Protein AF-A0A7C1J0G0-F1 (afdb_monomer)

Structure (mmCIF, N/CA/C/O backbone):
data_AF-A0A7C1J0G0-F1
#
_entry.id   AF-A0A7C1J0G0-F1
#
loop_
_atom_site.group_PDB
_atom_site.id
_atom_site.type_symbol
_atom_site.label_atom_id
_atom_site.label_alt_id
_atom_site.label_comp_id
_atom_site.label_asym_id
_atom_site.label_entity_id
_atom_site.label_seq_id
_atom_site.pdbx_PDB_ins_code
_atom_site.Cartn_x
_atom_site.Cartn_y
_atom_site.Cartn_z
_atom_site.occupancy
_atom_site.B_iso_or_equiv
_atom_site.auth_seq_id
_atom_site.auth_comp_id
_atom_site.auth_asym_id
_atom_site.auth_atom_id
_atom_site.pdbx_PDB_model_num
ATOM 1 N N . MET A 1 1 ? -29.882 -6.452 12.383 1.00 30.61 1 MET A N 1
ATOM 2 C CA . MET A 1 1 ? -29.150 -5.785 13.481 1.00 30.61 1 MET A CA 1
ATOM 3 C C . MET A 1 1 ? -27.719 -5.591 13.011 1.00 30.61 1 MET A C 1
ATOM 5 O O . MET A 1 1 ? -26.955 -6.544 13.026 1.00 30.61 1 MET A O 1
ATOM 9 N N . VAL A 1 2 ? -27.392 -4.419 12.462 1.00 34.19 2 VAL A N 1
ATOM 10 C CA . VAL A 1 2 ? -26.032 -4.134 11.985 1.00 34.19 2 VAL A CA 1
ATOM 11 C C . VAL A 1 2 ? -25.225 -3.724 13.210 1.00 34.19 2 VAL A C 1
ATOM 13 O O . VAL A 1 2 ? -25.458 -2.656 13.768 1.00 34.19 2 VAL A O 1
ATOM 16 N N . ASN A 1 3 ? -24.337 -4.604 13.674 1.00 41.44 3 ASN A N 1
ATOM 17 C CA . ASN A 1 3 ? -23.325 -4.226 14.651 1.00 41.44 3 ASN A CA 1
ATOM 18 C C . ASN A 1 3 ? -22.432 -3.180 13.978 1.00 41.44 3 ASN A C 1
ATOM 20 O O . ASN A 1 3 ? -21.588 -3.516 13.147 1.00 41.44 3 ASN A O 1
ATOM 24 N N . SER A 1 4 ? -22.640 -1.913 14.320 1.00 46.53 4 SER A N 1
ATOM 25 C CA . SER A 1 4 ? -21.693 -0.833 14.068 1.00 46.53 4 SER A CA 1
ATOM 26 C C . SER A 1 4 ? -20.464 -1.087 14.938 1.00 46.53 4 SER A C 1
ATOM 28 O O . SER A 1 4 ? -20.311 -0.495 16.002 1.00 46.53 4 SER A O 1
ATOM 30 N N . GLN A 1 5 ? -19.629 -2.053 14.547 1.00 60.34 5 GLN A N 1
ATOM 31 C CA . GLN A 1 5 ? -18.307 -2.193 15.135 1.00 60.34 5 GLN A CA 1
ATOM 32 C C . GLN A 1 5 ? -17.554 -0.910 14.820 1.00 60.34 5 GLN A C 1
AT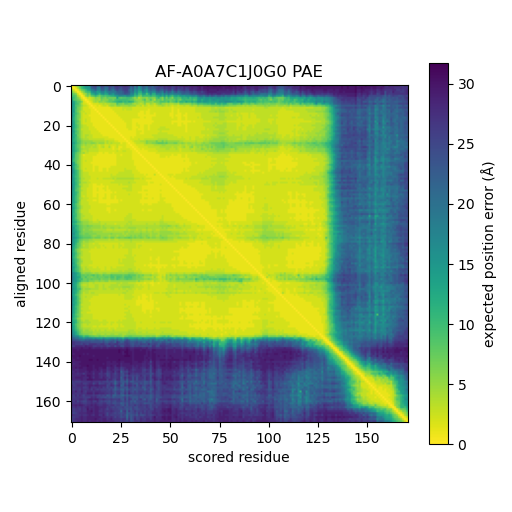OM 34 O O . GLN A 1 5 ? -17.282 -0.601 13.662 1.00 60.34 5 GLN A O 1
ATOM 39 N N . ASP A 1 6 ? -17.281 -0.138 15.861 1.00 72.25 6 ASP A N 1
ATOM 40 C CA . ASP A 1 6 ? -16.510 1.081 15.750 1.00 72.25 6 ASP A CA 1
ATOM 41 C C . ASP A 1 6 ? -15.034 0.709 15.584 1.00 72.25 6 ASP A C 1
ATOM 43 O O . ASP A 1 6 ? -14.297 0.507 16.555 1.00 72.25 6 ASP A O 1
ATOM 47 N N . PHE A 1 7 ? -14.618 0.549 14.326 1.00 80.38 7 PHE A N 1
ATOM 48 C CA . PHE A 1 7 ? -13.250 0.184 13.968 1.00 80.38 7 PHE A CA 1
ATOM 49 C C . PHE A 1 7 ? -12.226 1.208 14.485 1.00 80.38 7 PHE A C 1
ATOM 51 O O . PHE A 1 7 ? -11.066 0.851 14.695 1.00 80.38 7 PHE A O 1
ATOM 58 N N . SER A 1 8 ? -12.650 2.445 14.772 1.00 76.56 8 SER A N 1
ATOM 59 C CA . SER A 1 8 ? -11.784 3.497 15.313 1.00 76.56 8 SER A CA 1
ATOM 60 C C . SER A 1 8 ? -11.254 3.171 16.717 1.00 76.56 8 SER A C 1
ATOM 62 O O . SER A 1 8 ? -10.147 3.569 17.070 1.00 76.56 8 SER A O 1
ATOM 64 N N . SER A 1 9 ? -11.982 2.356 17.488 1.00 83.19 9 SER A N 1
ATOM 65 C CA . SER A 1 9 ? -11.599 1.944 18.846 1.00 83.19 9 SER A CA 1
ATOM 66 C C . SER A 1 9 ? -10.672 0.721 18.896 1.00 83.19 9 SER A C 1
ATOM 68 O O . SER A 1 9 ? -10.127 0.394 19.952 1.00 83.19 9 SER A O 1
ATOM 70 N N . LEU A 1 10 ? -10.468 0.028 17.766 1.00 88.81 10 LEU A N 1
ATOM 71 C CA . LEU A 1 10 ? -9.636 -1.175 17.719 1.00 88.81 10 LEU A CA 1
ATOM 72 C C . LEU A 1 10 ? -8.172 -0.850 18.023 1.00 88.81 10 LEU A C 1
ATOM 74 O O . LEU A 1 10 ? -7.611 0.132 17.526 1.00 88.81 10 LEU A O 1
ATOM 78 N N . ASN A 1 11 ? -7.526 -1.735 18.783 1.00 93.94 11 ASN A N 1
ATOM 79 C CA . ASN A 1 11 ? -6.078 -1.716 18.947 1.00 93.94 11 ASN A CA 1
ATOM 80 C C . ASN A 1 11 ? -5.386 -1.847 17.576 1.00 93.94 11 ASN A C 1
ATOM 82 O O . ASN A 1 11 ? -5.844 -2.601 16.718 1.00 93.94 11 ASN A O 1
ATOM 86 N N . LEU A 1 12 ? -4.286 -1.113 17.382 1.00 95.69 12 LEU A N 1
ATOM 87 C CA . LEU A 1 12 ? -3.579 -1.051 16.103 1.00 95.69 12 LEU A CA 1
ATOM 88 C C . LEU A 1 12 ? -3.077 -2.420 15.618 1.00 95.69 12 LEU A C 1
ATOM 90 O O . LEU A 1 12 ? -3.237 -2.723 14.440 1.00 95.69 12 LEU A O 1
ATOM 94 N N . GLU A 1 13 ? -2.519 -3.245 16.504 1.00 96.06 13 GLU A N 1
ATOM 95 C CA . GLU A 1 13 ? -1.998 -4.569 16.136 1.00 96.06 13 GLU A CA 1
ATOM 96 C C . GLU A 1 13 ? -3.132 -5.488 15.687 1.00 96.06 13 GLU A C 1
ATOM 98 O O . GLU A 1 13 ? -3.065 -6.101 14.624 1.00 96.06 13 GLU A O 1
ATOM 103 N N . LEU A 1 14 ? -4.238 -5.495 16.439 1.00 95.00 14 LEU A N 1
ATOM 104 C CA . LEU A 1 14 ? -5.429 -6.253 16.063 1.00 95.00 14 LEU A CA 1
ATOM 105 C C . LEU A 1 14 ? -5.982 -5.778 14.714 1.00 95.00 14 LEU A C 1
ATOM 107 O O . LEU A 1 14 ? -6.325 -6.597 13.866 1.00 95.00 14 LEU A O 1
ATOM 111 N N . LEU A 1 15 ? -6.053 -4.465 14.494 1.00 96.06 15 LEU A N 1
ATOM 112 C CA . LEU A 1 15 ? -6.504 -3.886 13.231 1.00 96.06 15 LEU A CA 1
ATOM 113 C C . LEU A 1 15 ? -5.598 -4.299 12.061 1.00 96.06 15 LEU A C 1
ATOM 115 O O . LEU A 1 15 ? -6.096 -4.662 10.994 1.00 96.06 15 LEU A O 1
ATOM 119 N N . ALA A 1 16 ? -4.279 -4.276 12.259 1.00 96.88 16 ALA A N 1
ATOM 120 C CA . ALA A 1 16 ? -3.308 -4.679 11.252 1.00 96.88 16 ALA A CA 1
ATOM 121 C C . ALA A 1 16 ? -3.390 -6.175 10.925 1.00 96.88 16 ALA A C 1
ATOM 123 O O . ALA A 1 16 ? -3.359 -6.553 9.750 1.00 96.88 16 ALA A O 1
ATOM 124 N N . ASP A 1 17 ? -3.550 -7.022 11.940 1.00 96.75 17 ASP A N 1
ATOM 125 C CA . ASP A 1 17 ? -3.727 -8.462 11.766 1.00 96.75 17 ASP A CA 1
ATOM 126 C C . ASP A 1 17 ? -5.027 -8.782 11.030 1.00 96.75 17 ASP A C 1
ATOM 128 O O . ASP A 1 17 ? -5.021 -9.588 10.092 1.00 96.75 17 ASP A O 1
ATOM 132 N N . GLN A 1 18 ? -6.126 -8.108 11.385 1.00 96.50 18 GLN A N 1
ATOM 133 C CA . GLN A 1 18 ? -7.390 -8.243 10.665 1.00 96.50 18 GLN A CA 1
ATOM 134 C C . GLN A 1 18 ? -7.247 -7.776 9.219 1.00 96.50 18 GLN A C 1
ATOM 136 O O . GLN A 1 18 ? -7.551 -8.548 8.317 1.00 96.50 18 GLN A O 1
ATOM 141 N N . CYS A 1 19 ? -6.681 -6.595 8.953 1.00 96.81 19 CYS A N 1
ATOM 142 C CA . CYS A 1 19 ? -6.468 -6.160 7.572 1.00 96.81 19 CYS A CA 1
ATOM 143 C C . CYS A 1 19 ? -5.613 -7.161 6.774 1.00 96.81 19 CYS A C 1
ATOM 145 O O . CYS A 1 19 ? -5.939 -7.494 5.634 1.00 96.81 19 CYS A O 1
ATOM 147 N N . SER A 1 20 ? -4.555 -7.715 7.373 1.00 96.25 20 SER A N 1
ATOM 148 C CA . SER A 1 20 ? -3.733 -8.738 6.722 1.00 96.25 20 SER A CA 1
ATOM 149 C C . SER A 1 20 ? -4.528 -10.015 6.403 1.00 96.25 20 SER A C 1
ATOM 151 O O . SER A 1 20 ? -4.378 -10.585 5.319 1.00 96.25 20 SER A O 1
ATOM 153 N N . ASN A 1 21 ? -5.392 -10.463 7.320 1.00 96.00 21 ASN A N 1
ATOM 154 C CA . ASN A 1 21 ? -6.286 -11.604 7.114 1.00 96.00 21 ASN A CA 1
ATOM 155 C C . ASN A 1 21 ? -7.314 -11.342 6.009 1.00 96.00 21 ASN A C 1
ATOM 157 O O . ASN A 1 21 ? -7.462 -12.167 5.107 1.00 96.00 21 ASN A O 1
ATOM 161 N N . GLU A 1 22 ? -7.992 -10.199 6.054 1.00 93.75 22 GLU A N 1
ATOM 162 C CA . GLU A 1 22 ? -9.024 -9.827 5.085 1.00 93.75 22 GLU A CA 1
ATOM 163 C C . GLU A 1 22 ? -8.439 -9.634 3.684 1.00 93.75 22 GLU A C 1
ATOM 165 O O . GLU A 1 22 ? -9.000 -10.117 2.703 1.00 93.75 22 GLU A O 1
ATOM 170 N N . THR A 1 23 ? -7.232 -9.073 3.589 1.00 91.44 23 THR A N 1
ATOM 171 C CA . THR A 1 23 ? -6.479 -8.988 2.331 1.00 91.44 23 THR A CA 1
ATOM 172 C C . THR A 1 23 ? -6.208 -10.380 1.745 1.00 91.44 23 THR A C 1
ATOM 174 O O . THR A 1 23 ? -6.390 -10.604 0.550 1.00 91.44 23 THR A O 1
ATOM 177 N N . ARG A 1 24 ? -5.820 -11.365 2.570 1.00 91.56 24 ARG A N 1
ATOM 178 C CA . ARG A 1 24 ? -5.642 -12.753 2.103 1.00 91.56 24 ARG A CA 1
ATOM 179 C C . ARG A 1 24 ? -6.953 -13.387 1.642 1.00 91.56 24 ARG A C 1
ATOM 181 O O . ARG A 1 24 ? -6.931 -14.142 0.672 1.00 91.56 24 ARG A O 1
ATOM 188 N N . LYS A 1 25 ? -8.068 -13.123 2.329 1.00 86.06 25 LYS A N 1
ATOM 189 C CA . LYS A 1 25 ? -9.395 -13.622 1.930 1.00 86.06 25 LYS A CA 1
ATOM 190 C C . LYS A 1 25 ? -9.826 -13.037 0.587 1.00 86.06 25 LYS A C 1
ATOM 192 O O . LYS A 1 25 ? -10.248 -13.807 -0.273 1.00 86.06 25 LYS A O 1
ATOM 197 N N . PHE A 1 26 ? -9.606 -11.737 0.377 1.00 88.62 26 PHE A N 1
ATOM 198 C CA . PHE A 1 26 ? -9.848 -11.060 -0.899 1.00 88.62 26 PHE A CA 1
ATOM 199 C C . PHE A 1 26 ? -9.131 -11.767 -2.058 1.00 88.62 26 PHE A C 1
ATOM 201 O O . PHE A 1 26 ? -9.770 -12.180 -3.021 1.00 88.62 26 PHE A O 1
ATOM 208 N N . PHE A 1 27 ? -7.825 -12.034 -1.935 1.00 82.56 27 PHE A N 1
ATOM 209 C CA . PHE A 1 27 ? -7.079 -12.746 -2.987 1.00 82.56 27 PHE A CA 1
ATOM 210 C C . PHE A 1 27 ? -7.480 -14.214 -3.176 1.00 82.56 27 PHE A C 1
ATOM 212 O O . PHE A 1 27 ? -7.162 -14.800 -4.209 1.00 82.56 27 PHE A O 1
ATOM 219 N N . ARG A 1 28 ? -8.162 -14.823 -2.201 1.00 88.44 28 ARG A N 1
ATOM 220 C CA . ARG A 1 28 ? -8.729 -16.175 -2.319 1.00 88.44 28 ARG A CA 1
ATOM 221 C C . ARG A 1 28 ? -10.150 -16.179 -2.892 1.00 88.44 28 ARG A C 1
ATOM 223 O O . ARG A 1 28 ? -10.704 -17.261 -3.049 1.00 88.44 28 ARG A O 1
ATOM 230 N N . GLY A 1 29 ? -10.738 -15.014 -3.177 1.00 86.00 29 GLY A N 1
ATOM 231 C CA . GLY A 1 29 ? -12.116 -14.902 -3.662 1.00 86.00 29 GLY A CA 1
ATOM 232 C C . GLY A 1 29 ? -13.163 -15.285 -2.613 1.00 86.00 29 GLY A C 1
ATOM 233 O O . GLY A 1 29 ? -14.234 -15.768 -2.962 1.00 86.00 29 GLY A O 1
ATOM 234 N N . VAL A 1 30 ? -12.845 -15.129 -1.325 1.00 87.31 30 VAL A N 1
ATOM 235 C CA . VAL A 1 30 ? -13.763 -15.443 -0.219 1.00 87.31 30 VAL A CA 1
ATOM 236 C C . VAL A 1 30 ? -14.306 -14.145 0.378 1.00 87.31 30 VAL A C 1
ATOM 238 O O . VAL A 1 30 ? -13.643 -13.105 0.322 1.00 87.31 30 VAL A O 1
ATOM 241 N N . ALA A 1 31 ? -15.499 -14.213 0.978 1.00 85.88 31 ALA A N 1
ATOM 242 C CA . ALA A 1 31 ? -16.083 -13.115 1.741 1.00 85.88 31 ALA A CA 1
ATOM 243 C C . ALA A 1 31 ? -15.058 -12.522 2.721 1.00 85.88 31 ALA A C 1
ATOM 245 O O . ALA A 1 31 ? -14.407 -13.246 3.484 1.00 85.88 31 ALA A O 1
ATOM 246 N N . HIS A 1 32 ? -14.909 -11.204 2.667 1.00 88.81 32 HIS A N 1
ATOM 247 C CA . HIS A 1 32 ? -13.905 -10.453 3.403 1.00 88.81 32 HIS A CA 1
ATOM 248 C C . HIS A 1 32 ? -14.481 -9.109 3.858 1.00 88.81 32 HIS A C 1
ATOM 250 O O . HIS A 1 32 ? -15.495 -8.648 3.340 1.00 88.81 32 HIS A O 1
ATOM 256 N N . GLU A 1 33 ? -13.823 -8.481 4.826 1.00 92.31 33 GLU A N 1
ATOM 257 C CA . GLU A 1 33 ? -14.240 -7.220 5.431 1.00 92.31 33 GLU A CA 1
ATOM 258 C C . GLU A 1 33 ? -13.206 -6.115 5.176 1.00 92.31 33 GLU A C 1
ATOM 260 O O . GLU A 1 33 ? -12.222 -5.955 5.903 1.00 92.31 33 GLU A O 1
ATOM 265 N N . ALA A 1 34 ? -13.429 -5.320 4.129 1.00 90.88 34 ALA A N 1
ATOM 266 C CA . ALA A 1 34 ? -12.508 -4.263 3.721 1.00 90.88 34 ALA A CA 1
ATOM 267 C C . ALA A 1 34 ? -12.380 -3.122 4.753 1.00 90.88 34 ALA A C 1
ATOM 269 O O . ALA A 1 34 ? -11.349 -2.443 4.785 1.00 90.88 34 ALA A O 1
ATOM 270 N N . ARG A 1 35 ? -13.368 -2.924 5.645 1.00 93.38 35 ARG A N 1
ATOM 271 C CA . ARG A 1 35 ? -13.365 -1.814 6.620 1.00 93.38 35 ARG A CA 1
ATOM 272 C C . ARG A 1 35 ? -12.158 -1.831 7.561 1.00 93.38 35 ARG A C 1
ATOM 274 O O . ARG A 1 35 ? -11.647 -0.759 7.880 1.00 93.38 35 ARG A O 1
ATOM 281 N N . TYR A 1 36 ? -11.629 -3.007 7.924 1.00 94.81 36 TYR A N 1
ATOM 282 C CA . TYR A 1 36 ? -10.386 -3.104 8.708 1.00 94.81 36 TYR A CA 1
ATOM 283 C C . TYR A 1 36 ? -9.198 -2.465 7.978 1.00 94.81 36 TYR A C 1
ATOM 285 O O . TYR A 1 36 ? -8.404 -1.735 8.569 1.00 94.81 36 TYR A O 1
ATOM 293 N N . CYS A 1 37 ? -9.078 -2.717 6.676 1.00 96.12 37 CYS A N 1
ATOM 294 C CA . CYS A 1 37 ? -8.006 -2.148 5.872 1.00 96.12 37 CYS A CA 1
ATOM 295 C C . CYS A 1 37 ? -8.201 -0.662 5.596 1.00 96.12 37 CYS A C 1
ATOM 297 O O . CYS A 1 37 ? -7.215 0.072 5.554 1.00 96.12 37 CYS A O 1
ATOM 299 N N . PHE A 1 38 ? -9.446 -0.211 5.417 1.00 96.25 38 PHE A N 1
ATOM 300 C CA . PHE A 1 38 ? -9.726 1.212 5.246 1.00 96.25 38 PHE A CA 1
ATOM 301 C C . PHE A 1 38 ? -9.350 2.016 6.493 1.00 96.25 38 PHE A C 1
ATOM 303 O O . PHE A 1 38 ? -8.633 3.004 6.387 1.00 96.25 38 PHE A O 1
ATOM 310 N N . GLU A 1 39 ? -9.746 1.553 7.679 1.00 96.31 39 GLU A N 1
ATOM 311 C CA . GLU A 1 39 ? -9.404 2.223 8.936 1.00 96.31 39 GLU A CA 1
ATOM 312 C C . GLU A 1 39 ? -7.885 2.251 9.179 1.00 96.31 39 GLU A C 1
ATOM 314 O O . GLU A 1 39 ? -7.340 3.269 9.606 1.00 96.31 39 GLU A O 1
ATOM 319 N N . LEU A 1 40 ? -7.160 1.180 8.833 1.00 97.06 40 LEU A N 1
ATOM 320 C CA . LEU A 1 40 ? -5.696 1.174 8.927 1.00 97.06 40 LEU A CA 1
ATOM 321 C C . LEU A 1 40 ? -5.054 2.216 7.995 1.00 97.06 40 LEU A C 1
ATOM 323 O O . LEU A 1 40 ? -4.099 2.892 8.387 1.00 97.06 40 LEU A O 1
ATOM 327 N N . LEU A 1 41 ? -5.591 2.374 6.780 1.00 96.88 41 LEU A N 1
ATOM 328 C CA . LEU A 1 41 ? -5.160 3.409 5.839 1.00 96.88 41 LEU A CA 1
ATOM 329 C C . LEU A 1 41 ? -5.478 4.816 6.360 1.00 96.88 41 LEU A C 1
ATOM 331 O O . LEU A 1 41 ? -4.619 5.688 6.241 1.00 96.88 41 LEU A O 1
ATOM 335 N N . CYS A 1 42 ? -6.643 5.028 6.983 1.00 95.69 42 CYS A N 1
ATOM 336 C CA . CYS A 1 42 ? -6.985 6.287 7.650 1.00 95.69 42 CYS A CA 1
ATOM 337 C C . CYS A 1 42 ? -5.940 6.641 8.715 1.00 95.69 42 CYS A C 1
ATOM 339 O O . CYS A 1 42 ? -5.354 7.720 8.657 1.00 95.69 42 CYS A O 1
ATOM 341 N N . ARG A 1 43 ? -5.626 5.718 9.632 1.00 96.38 43 ARG A N 1
ATOM 342 C CA . ARG A 1 43 ? -4.630 5.969 10.689 1.00 96.38 43 ARG A CA 1
ATOM 343 C C . ARG A 1 43 ? -3.243 6.278 10.129 1.00 96.38 43 ARG A C 1
ATOM 345 O O . ARG A 1 43 ? -2.550 7.153 10.638 1.00 96.38 43 ARG A O 1
ATOM 352 N N . ALA A 1 44 ? -2.837 5.589 9.064 1.00 96.75 44 ALA A N 1
ATOM 353 C CA . ALA A 1 44 ? -1.548 5.833 8.424 1.00 96.75 44 ALA A CA 1
ATOM 354 C C . ALA A 1 44 ? -1.504 7.178 7.674 1.00 96.75 44 ALA A C 1
ATOM 356 O O . ALA A 1 44 ? -0.548 7.934 7.821 1.00 96.75 44 ALA A O 1
ATOM 357 N N . CYS A 1 45 ? -2.517 7.474 6.855 1.00 95.69 45 CYS A N 1
ATOM 358 C CA . CYS A 1 45 ? -2.483 8.585 5.900 1.00 95.69 45 CYS A CA 1
ATOM 359 C C . CYS A 1 45 ? -3.065 9.880 6.467 1.00 95.69 45 CYS A C 1
ATOM 361 O O . CYS A 1 45 ? -2.441 10.932 6.335 1.00 95.69 45 CYS A O 1
ATOM 363 N N . ARG A 1 46 ? -4.243 9.805 7.097 1.00 94.81 46 ARG A N 1
ATOM 364 C CA . ARG A 1 46 ? -4.939 10.957 7.684 1.00 94.81 46 ARG A CA 1
ATOM 365 C C . ARG A 1 46 ? -4.306 11.346 9.013 1.00 94.81 46 ARG A C 1
ATOM 367 O O . ARG A 1 46 ? -3.904 12.493 9.170 1.00 94.81 46 ARG A O 1
ATOM 374 N N . ASP A 1 47 ? -4.179 10.387 9.930 1.00 94.94 47 ASP A N 1
ATOM 375 C CA . ASP A 1 47 ? -3.698 10.660 11.296 1.00 94.94 47 ASP A CA 1
ATOM 376 C C . ASP A 1 47 ? -2.163 10.710 11.381 1.00 94.94 47 ASP A C 1
ATOM 378 O O . ASP A 1 47 ? -1.605 11.110 12.400 1.00 94.94 47 ASP A O 1
ATOM 382 N N . GLY A 1 48 ? -1.467 10.310 10.310 1.00 94.19 48 GLY A N 1
ATOM 383 C CA . GLY A 1 48 ? -0.006 10.340 10.231 1.00 94.19 48 GLY A CA 1
ATOM 384 C C . GLY A 1 48 ? 0.685 9.354 11.176 1.00 94.19 48 GLY A C 1
ATOM 385 O O . GLY A 1 48 ? 1.852 9.549 11.514 1.00 94.19 48 GLY A O 1
ATOM 386 N N . LEU A 1 49 ? -0.012 8.306 11.625 1.00 96.50 49 LEU A N 1
ATOM 387 C CA . LEU A 1 49 ? 0.523 7.355 12.591 1.00 96.50 49 LEU A CA 1
ATOM 388 C C . LEU A 1 49 ? 1.576 6.446 11.936 1.00 96.50 49 LEU A C 1
ATOM 390 O O . LEU A 1 49 ? 1.247 5.534 11.174 1.00 96.50 49 LEU A O 1
ATOM 394 N N . GLU A 1 50 ? 2.851 6.646 12.277 1.00 95.81 50 GLU A N 1
ATOM 395 C CA . GLU A 1 50 ? 3.985 5.918 11.679 1.00 95.81 50 GLU A CA 1
ATOM 396 C C . GLU A 1 50 ? 3.918 4.397 11.884 1.00 95.81 50 GLU A C 1
ATOM 398 O O . GLU A 1 50 ? 4.269 3.618 10.991 1.00 95.81 50 GLU A O 1
ATOM 403 N N . ALA A 1 51 ? 3.414 3.952 13.038 1.00 96.88 51 ALA A N 1
ATOM 404 C CA . ALA A 1 51 ? 3.208 2.532 13.304 1.00 96.88 51 ALA A CA 1
ATOM 405 C C . ALA A 1 51 ? 2.188 1.925 12.322 1.00 96.88 51 ALA A C 1
ATOM 407 O O . ALA A 1 51 ? 2.451 0.885 11.719 1.00 96.88 51 ALA A O 1
ATOM 408 N N . ALA A 1 52 ? 1.067 2.614 12.065 1.00 97.25 52 ALA A N 1
ATOM 409 C CA . ALA A 1 52 ? 0.087 2.183 11.066 1.00 97.25 52 ALA A CA 1
ATOM 410 C C . ALA A 1 52 ? 0.689 2.176 9.656 1.00 97.25 52 ALA A C 1
ATOM 412 O O . ALA A 1 52 ? 0.496 1.215 8.911 1.00 97.25 52 ALA A O 1
ATOM 413 N N . LEU A 1 53 ? 1.479 3.197 9.313 1.00 97.12 53 LEU A N 1
ATOM 414 C CA . LEU A 1 53 ? 2.188 3.257 8.036 1.00 97.12 53 LEU A CA 1
ATOM 415 C C . LEU A 1 53 ? 3.111 2.046 7.840 1.00 97.12 53 LEU A C 1
ATOM 417 O O . LEU A 1 53 ? 3.120 1.445 6.768 1.00 97.12 53 LEU A O 1
ATOM 421 N N . SER A 1 54 ? 3.820 1.624 8.886 1.00 97.62 54 SER A N 1
ATOM 422 C CA . SER A 1 54 ? 4.681 0.436 8.842 1.00 97.62 54 SER A CA 1
ATOM 423 C C . SER A 1 54 ? 3.889 -0.839 8.518 1.00 97.62 54 SER A C 1
ATOM 425 O O . SER A 1 54 ? 4.327 -1.657 7.703 1.00 97.62 54 SER A O 1
ATOM 427 N N . HIS A 1 55 ? 2.682 -0.992 9.077 1.00 98.25 55 HIS A N 1
ATOM 428 C CA . HIS A 1 55 ? 1.784 -2.094 8.717 1.00 98.25 55 HIS A CA 1
ATOM 429 C C . HIS A 1 55 ? 1.293 -2.003 7.268 1.00 98.25 55 HIS A C 1
ATOM 431 O O . HIS A 1 55 ? 1.258 -3.025 6.583 1.00 98.25 55 HIS A O 1
ATOM 437 N N . ILE A 1 56 ? 0.968 -0.803 6.775 1.00 97.88 56 ILE A N 1
ATOM 438 C CA . ILE A 1 56 ? 0.581 -0.590 5.373 1.00 97.88 56 ILE A CA 1
ATOM 439 C C . ILE A 1 56 ? 1.704 -1.025 4.426 1.00 97.88 56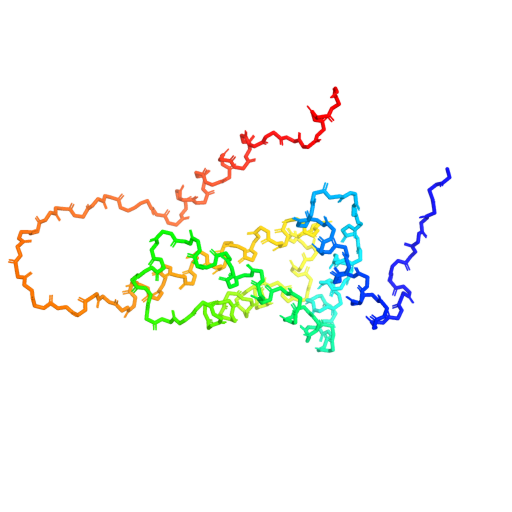 ILE A C 1
ATOM 441 O O . ILE A 1 56 ? 1.446 -1.791 3.499 1.00 97.88 56 ILE A O 1
ATOM 445 N N . TYR A 1 57 ? 2.954 -0.632 4.686 1.00 97.56 57 TYR A N 1
ATOM 446 C CA . TYR A 1 57 ? 4.100 -1.093 3.893 1.00 97.56 57 TYR A CA 1
ATOM 447 C C . TYR A 1 57 ? 4.226 -2.620 3.927 1.00 97.56 57 TYR A C 1
ATOM 449 O O . TYR A 1 57 ? 4.328 -3.255 2.878 1.00 97.56 57 TYR A O 1
ATOM 457 N N . ARG A 1 58 ? 4.129 -3.237 5.109 1.00 97.81 58 ARG A N 1
ATOM 458 C CA . ARG A 1 58 ? 4.198 -4.699 5.248 1.00 97.81 58 ARG A CA 1
ATOM 459 C C . ARG A 1 58 ? 3.102 -5.433 4.466 1.00 97.81 58 ARG A C 1
ATOM 461 O O . ARG A 1 58 ? 3.374 -6.485 3.894 1.00 97.81 58 ARG A O 1
ATOM 468 N N . ILE A 1 59 ? 1.875 -4.913 4.461 1.00 97.50 59 ILE A N 1
ATOM 469 C CA . ILE A 1 59 ? 0.721 -5.564 3.823 1.00 97.50 59 ILE A CA 1
ATOM 470 C C . ILE A 1 59 ? 0.731 -5.347 2.306 1.00 97.50 59 ILE A C 1
ATOM 472 O O . ILE A 1 59 ? 0.544 -6.302 1.552 1.00 97.50 59 ILE A O 1
ATOM 476 N N . TYR A 1 60 ? 0.960 -4.114 1.849 1.00 98.06 60 TYR A N 1
ATOM 477 C CA . TYR A 1 60 ? 0.731 -3.747 0.451 1.00 98.06 60 TYR A CA 1
ATOM 478 C C . TYR A 1 60 ? 1.961 -3.874 -0.450 1.00 98.06 60 TYR A C 1
ATOM 480 O O . TYR A 1 60 ? 1.784 -4.132 -1.638 1.00 98.06 60 TYR A O 1
ATOM 488 N N . LEU A 1 61 ? 3.196 -3.790 0.062 1.00 97.94 61 LEU A N 1
ATOM 489 C CA . LEU A 1 61 ? 4.392 -3.974 -0.777 1.00 97.94 61 LEU A CA 1
ATOM 490 C C . LEU A 1 61 ? 4.391 -5.269 -1.609 1.00 97.94 61 LEU A C 1
ATOM 492 O O . LEU A 1 61 ? 4.578 -5.161 -2.821 1.00 97.94 61 LEU A O 1
ATOM 496 N N . PRO A 1 62 ? 4.148 -6.475 -1.050 1.00 97.50 62 PRO A N 1
ATOM 497 C CA . PRO A 1 62 ? 4.160 -7.698 -1.858 1.00 97.50 62 PRO A CA 1
ATOM 498 C C . PRO A 1 62 ? 3.073 -7.700 -2.945 1.00 97.50 62 PRO A C 1
ATOM 500 O O . PRO A 1 62 ? 3.286 -8.235 -4.033 1.00 97.50 62 PRO A O 1
ATOM 503 N N . ILE A 1 63 ? 1.929 -7.060 -2.682 1.00 96.75 63 ILE A N 1
ATOM 504 C CA . ILE A 1 63 ? 0.821 -6.921 -3.637 1.00 96.75 63 ILE A CA 1
ATOM 505 C C . ILE A 1 63 ? 1.237 -6.014 -4.795 1.00 96.75 63 ILE A C 1
ATOM 507 O O . ILE A 1 63 ? 1.076 -6.369 -5.964 1.00 96.75 63 ILE A O 1
ATOM 511 N N . LEU A 1 64 ? 1.803 -4.850 -4.474 1.00 98.06 64 LEU A N 1
ATOM 512 C CA . LEU A 1 64 ? 2.263 -3.884 -5.465 1.00 98.06 64 LEU A CA 1
ATOM 513 C C . LEU A 1 64 ? 3.442 -4.429 -6.276 1.00 98.06 64 LEU A C 1
ATOM 515 O O . LEU A 1 64 ? 3.477 -4.235 -7.487 1.00 98.06 64 LEU A O 1
ATOM 519 N N . ALA A 1 65 ? 4.344 -5.193 -5.658 1.00 98.25 65 ALA A N 1
ATOM 520 C CA . ALA A 1 65 ? 5.435 -5.860 -6.360 1.00 98.25 65 ALA A CA 1
ATOM 521 C C . ALA A 1 65 ? 4.911 -6.930 -7.329 1.00 98.25 65 ALA A C 1
ATOM 523 O O . ALA A 1 65 ? 5.346 -7.010 -8.477 1.00 98.25 65 ALA A O 1
ATOM 524 N N . ALA A 1 66 ? 3.931 -7.742 -6.916 1.00 95.94 66 ALA A N 1
ATOM 525 C CA . ALA A 1 66 ? 3.270 -8.685 -7.818 1.00 95.94 66 ALA A CA 1
ATOM 526 C C . ALA A 1 66 ? 2.556 -7.967 -8.978 1.00 95.94 66 ALA A C 1
ATOM 528 O O . ALA A 1 66 ? 2.598 -8.442 -10.114 1.00 95.94 66 ALA A O 1
ATOM 529 N N . ARG A 1 67 ? 1.944 -6.803 -8.721 1.00 94.81 67 ARG A N 1
ATOM 530 C CA . ARG A 1 67 ? 1.340 -5.962 -9.763 1.00 94.81 67 ARG A CA 1
ATOM 531 C C . ARG A 1 67 ? 2.389 -5.410 -10.730 1.00 94.81 67 ARG A C 1
ATOM 533 O O . ARG A 1 67 ? 2.154 -5.466 -11.933 1.00 94.81 67 ARG A O 1
ATOM 540 N N . ALA A 1 68 ? 3.535 -4.948 -10.228 1.00 96.44 68 ALA A N 1
ATOM 541 C CA . ALA A 1 68 ? 4.645 -4.451 -11.040 1.00 96.44 68 ALA A CA 1
ATOM 542 C C . ALA A 1 68 ? 5.180 -5.535 -11.985 1.00 96.44 68 ALA A C 1
ATOM 544 O O . ALA A 1 68 ? 5.261 -5.302 -13.185 1.00 96.44 68 ALA A O 1
ATOM 545 N N . ARG A 1 69 ? 5.414 -6.761 -11.489 1.00 95.94 69 ARG A N 1
ATOM 546 C CA . ARG A 1 69 ? 5.875 -7.899 -12.317 1.00 95.94 69 ARG A CA 1
ATOM 547 C C . ARG A 1 69 ? 4.934 -8.238 -13.478 1.00 95.94 69 ARG A C 1
ATOM 549 O O . ARG A 1 69 ? 5.376 -8.780 -14.482 1.00 95.94 69 ARG A O 1
ATOM 556 N N . ARG A 1 70 ? 3.635 -7.950 -13.340 1.00 92.75 70 ARG A N 1
ATOM 557 C CA . ARG A 1 70 ? 2.614 -8.195 -14.375 1.00 92.75 70 ARG A CA 1
ATOM 558 C C . ARG A 1 70 ? 2.465 -7.037 -15.364 1.00 92.75 70 ARG A C 1
ATOM 560 O O . ARG A 1 70 ? 1.658 -7.136 -16.285 1.00 92.75 70 ARG A O 1
ATOM 567 N N . HIS A 1 71 ? 3.180 -5.935 -15.162 1.00 93.19 71 HIS A N 1
ATOM 568 C CA . HIS A 1 71 ? 3.110 -4.779 -16.038 1.00 93.19 71 HIS A CA 1
ATOM 569 C C . HIS A 1 71 ? 3.869 -5.039 -17.347 1.00 93.19 71 HIS A C 1
ATOM 571 O O . HIS A 1 71 ? 5.008 -5.493 -17.321 1.00 93.19 71 HIS A O 1
ATOM 577 N N . ALA A 1 72 ? 3.266 -4.713 -18.494 1.00 90.56 72 ALA A N 1
ATOM 578 C CA . ALA A 1 72 ? 3.818 -5.047 -19.813 1.00 90.56 72 ALA A CA 1
ATOM 579 C C . ALA A 1 72 ? 5.221 -4.458 -20.058 1.00 90.56 72 ALA A C 1
ATOM 581 O O . ALA A 1 72 ? 6.087 -5.126 -20.612 1.00 90.56 72 ALA A O 1
ATOM 582 N N . ALA A 1 73 ? 5.463 -3.229 -19.592 1.00 89.88 73 ALA A N 1
ATOM 583 C CA . ALA A 1 73 ? 6.760 -2.564 -19.731 1.00 89.88 73 ALA A CA 1
ATOM 584 C C . ALA A 1 73 ? 7.786 -2.955 -18.648 1.00 89.88 73 ALA A C 1
ATOM 586 O O . ALA A 1 73 ? 8.922 -2.500 -18.702 1.00 89.88 73 ALA A O 1
ATOM 587 N N . PHE A 1 74 ? 7.426 -3.791 -17.663 1.00 91.25 74 PHE A N 1
ATOM 588 C CA . PHE A 1 74 ? 8.324 -4.104 -16.543 1.00 91.25 74 PHE A CA 1
ATOM 589 C C . PHE A 1 74 ? 9.597 -4.840 -16.979 1.00 91.25 74 PHE A C 1
ATOM 591 O O . PHE A 1 74 ? 10.631 -4.684 -16.348 1.00 91.25 74 PHE A O 1
ATOM 598 N N . ALA A 1 75 ? 9.565 -5.585 -18.086 1.00 90.19 75 ALA A N 1
ATOM 599 C CA . ALA A 1 75 ? 10.759 -6.241 -18.626 1.00 90.19 75 ALA A CA 1
ATOM 600 C C . ALA A 1 75 ? 11.867 -5.256 -19.060 1.00 90.19 75 ALA A C 1
ATOM 602 O O . ALA A 1 75 ? 13.013 -5.666 -19.198 1.00 90.19 75 ALA A O 1
ATOM 603 N N . GLN A 1 76 ? 11.527 -3.980 -19.272 1.00 90.88 76 GLN A N 1
ATOM 604 C CA . GLN A 1 76 ? 12.463 -2.906 -19.633 1.00 90.88 76 GLN A CA 1
ATOM 605 C C . GLN A 1 76 ? 12.884 -2.063 -18.413 1.00 90.88 76 GLN A C 1
ATOM 607 O O . GLN A 1 76 ? 13.692 -1.150 -18.546 1.00 90.88 76 GLN A O 1
ATOM 612 N N . 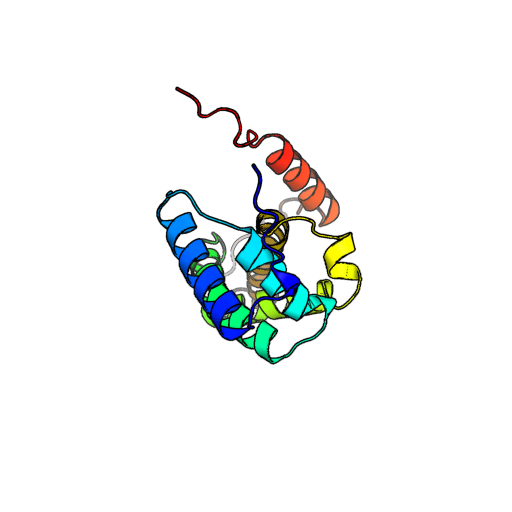SER A 1 77 ? 12.320 -2.352 -17.234 1.00 92.31 77 SER A N 1
ATOM 613 C CA . SER A 1 77 ? 12.616 -1.664 -15.974 1.00 92.31 77 SER A CA 1
ATOM 614 C C . SER A 1 77 ? 14.058 -1.934 -15.541 1.00 92.31 77 SER A C 1
ATOM 616 O O . SER A 1 77 ? 14.509 -3.079 -15.534 1.00 92.31 77 SER A O 1
ATOM 618 N N . SER A 1 78 ? 14.762 -0.883 -15.124 1.00 92.50 78 SER A N 1
ATOM 619 C CA . SER A 1 78 ? 16.069 -0.960 -14.462 1.00 92.50 78 SER A CA 1
ATOM 620 C C . SER A 1 78 ? 15.946 -1.416 -13.005 1.00 92.50 78 SER A C 1
ATOM 622 O O . SER A 1 78 ? 16.878 -1.981 -12.430 1.00 92.50 78 SER A O 1
ATOM 624 N N . GLN A 1 79 ? 14.781 -1.161 -12.404 1.00 94.38 79 GLN A N 1
ATOM 625 C CA . GLN A 1 79 ? 14.480 -1.471 -11.012 1.00 94.38 79 GLN A CA 1
ATOM 626 C C . GLN A 1 79 ? 13.853 -2.856 -10.865 1.00 94.38 79 GLN A C 1
ATOM 628 O O . GLN A 1 79 ? 13.060 -3.299 -11.701 1.00 94.38 79 GLN A O 1
ATOM 633 N N . ASP A 1 80 ? 14.126 -3.504 -9.733 1.00 96.75 80 ASP A N 1
ATOM 634 C CA . ASP A 1 80 ? 13.373 -4.679 -9.317 1.00 96.75 80 ASP A CA 1
ATOM 635 C C . ASP A 1 80 ? 11.940 -4.310 -8.872 1.00 96.75 80 ASP A C 1
ATOM 637 O O . ASP A 1 80 ? 11.608 -3.160 -8.564 1.00 96.75 80 ASP A O 1
ATOM 641 N N . ALA A 1 81 ? 11.066 -5.316 -8.818 1.00 97.19 81 ALA A N 1
ATOM 642 C CA . ALA A 1 81 ? 9.648 -5.115 -8.531 1.00 97.19 81 ALA A CA 1
ATOM 643 C C . ALA A 1 81 ? 9.380 -4.576 -7.117 1.00 97.19 81 ALA A C 1
ATOM 645 O O . ALA A 1 81 ? 8.402 -3.855 -6.915 1.00 97.19 81 ALA A O 1
ATOM 646 N N . ASP A 1 82 ? 10.226 -4.916 -6.144 1.00 97.94 82 ASP A N 1
ATOM 647 C CA . ASP A 1 82 ? 10.069 -4.479 -4.759 1.00 97.94 82 ASP A CA 1
ATOM 648 C C . ASP A 1 82 ? 10.513 -3.010 -4.614 1.00 97.94 82 ASP A C 1
ATOM 650 O O . ASP A 1 82 ? 9.928 -2.240 -3.846 1.00 97.94 82 ASP A O 1
ATOM 654 N N . SER A 1 83 ? 11.501 -2.577 -5.399 1.00 97.94 83 SER A N 1
ATOM 655 C CA . SER A 1 83 ? 11.908 -1.173 -5.522 1.00 97.94 83 SER A CA 1
ATOM 656 C C . SER A 1 83 ? 10.819 -0.318 -6.183 1.00 97.94 83 SER A C 1
ATOM 658 O O . SER A 1 83 ? 10.419 0.694 -5.603 1.00 97.94 83 SER A O 1
ATOM 660 N N . ILE A 1 84 ? 10.220 -0.775 -7.290 1.00 98.19 84 ILE A N 1
ATOM 661 C CA . ILE A 1 84 ? 9.046 -0.115 -7.896 1.00 98.19 84 ILE A CA 1
ATOM 662 C C . ILE A 1 84 ? 7.875 -0.028 -6.907 1.00 98.19 84 ILE A C 1
ATOM 664 O O . ILE A 1 84 ? 7.260 1.030 -6.763 1.00 98.19 84 ILE A O 1
ATOM 668 N N . ALA A 1 85 ? 7.575 -1.110 -6.182 1.00 98.38 85 ALA A N 1
ATOM 669 C CA . ALA A 1 85 ? 6.503 -1.129 -5.187 1.00 98.38 85 ALA A CA 1
ATOM 670 C C . ALA A 1 85 ? 6.723 -0.098 -4.067 1.00 98.38 85 ALA A C 1
ATOM 672 O O . ALA A 1 85 ? 5.784 0.599 -3.674 1.00 98.38 85 ALA A O 1
ATOM 673 N N . ARG A 1 86 ? 7.963 0.040 -3.579 1.00 98.31 86 ARG A N 1
ATOM 674 C CA . ARG A 1 86 ? 8.334 1.052 -2.576 1.00 98.31 86 ARG A CA 1
ATOM 675 C C . ARG A 1 86 ? 8.177 2.472 -3.110 1.00 98.31 86 ARG A C 1
ATOM 677 O O . ARG A 1 86 ? 7.644 3.320 -2.392 1.00 98.31 86 ARG A O 1
ATOM 684 N N . ILE A 1 87 ? 8.585 2.728 -4.354 1.00 97.88 87 ILE A N 1
ATOM 685 C CA . ILE A 1 87 ? 8.404 4.031 -5.012 1.00 97.88 87 ILE A CA 1
ATOM 686 C C . ILE A 1 87 ? 6.911 4.353 -5.121 1.00 97.88 87 ILE A C 1
ATOM 688 O O . ILE A 1 87 ? 6.474 5.420 -4.690 1.00 97.88 87 ILE A O 1
ATOM 692 N N . ALA A 1 88 ? 6.114 3.410 -5.625 1.00 97.62 88 ALA A N 1
ATOM 693 C CA . ALA A 1 88 ? 4.676 3.574 -5.794 1.00 97.62 88 ALA A CA 1
ATOM 694 C C . ALA A 1 88 ? 3.960 3.862 -4.467 1.00 97.62 88 ALA A C 1
ATOM 696 O O . ALA A 1 88 ? 3.168 4.800 -4.384 1.00 97.62 88 ALA A O 1
ATOM 697 N N . LEU A 1 89 ? 4.265 3.101 -3.413 1.00 97.81 89 LEU A N 1
ATOM 698 C CA . LEU A 1 89 ? 3.628 3.287 -2.112 1.00 97.81 89 LEU A CA 1
ATOM 699 C C . LEU A 1 89 ? 4.049 4.603 -1.439 1.00 97.81 89 LEU A C 1
ATOM 701 O O . LEU A 1 89 ? 3.228 5.264 -0.805 1.00 97.81 89 LEU A O 1
ATOM 705 N N . SER A 1 90 ? 5.297 5.030 -1.644 1.00 96.94 90 SER A N 1
ATOM 706 C CA . SER A 1 90 ? 5.775 6.337 -1.177 1.00 96.94 90 SER A CA 1
ATOM 707 C C . SER A 1 90 ? 5.058 7.484 -1.893 1.00 96.94 90 SER A C 1
ATOM 709 O O . SER A 1 90 ? 4.618 8.435 -1.247 1.00 96.94 90 SER A O 1
ATOM 711 N N . LYS A 1 91 ? 4.865 7.376 -3.216 1.00 95.69 91 LYS A N 1
ATOM 712 C CA . LYS A 1 91 ? 4.077 8.340 -4.003 1.00 95.69 91 LYS A CA 1
ATOM 713 C C . LYS A 1 91 ? 2.623 8.398 -3.548 1.00 95.69 91 LYS A C 1
ATOM 715 O O . LYS A 1 91 ? 2.093 9.495 -3.382 1.00 95.69 91 LYS A O 1
ATOM 720 N N . PHE A 1 92 ? 2.003 7.241 -3.312 1.00 97.00 92 PHE A N 1
ATOM 721 C CA . PHE A 1 92 ? 0.665 7.156 -2.731 1.00 97.00 92 PHE A CA 1
ATOM 722 C C . PHE A 1 92 ? 0.604 7.940 -1.419 1.00 97.00 92 PHE A C 1
ATOM 724 O O . PHE A 1 92 ? -0.153 8.900 -1.329 1.00 97.00 92 PHE A O 1
ATOM 731 N N . TYR A 1 93 ? 1.466 7.615 -0.452 1.00 95.56 93 TYR A N 1
ATOM 732 C CA . TYR A 1 93 ? 1.452 8.261 0.860 1.00 95.56 93 TYR A CA 1
ATOM 733 C C . TYR A 1 93 ? 1.627 9.783 0.767 1.00 95.56 93 TYR A C 1
ATOM 735 O O . TYR A 1 93 ? 0.884 10.534 1.396 1.00 95.56 93 TYR A O 1
ATOM 743 N N . LEU A 1 94 ? 2.560 10.265 -0.062 1.00 93.75 94 LEU A N 1
ATOM 744 C CA . LEU A 1 94 ? 2.765 11.702 -0.271 1.00 93.75 94 LEU A CA 1
ATOM 745 C C . LEU A 1 94 ? 1.543 12.394 -0.892 1.00 93.75 94 LEU A C 1
ATOM 747 O O . LEU A 1 94 ? 1.221 13.520 -0.513 1.00 93.75 94 LEU A O 1
ATOM 751 N N . ALA A 1 95 ? 0.844 11.730 -1.815 1.00 91.56 95 ALA A N 1
ATOM 752 C CA . ALA A 1 95 ? -0.343 12.274 -2.470 1.00 91.56 95 ALA A CA 1
ATOM 753 C C . ALA A 1 95 ? -1.586 12.306 -1.562 1.00 91.56 95 ALA A C 1
ATOM 755 O O . ALA A 1 95 ? -2.549 13.014 -1.873 1.00 91.56 95 ALA A O 1
ATOM 756 N N . THR A 1 96 ? -1.579 11.548 -0.462 1.00 91.56 96 THR A N 1
ATOM 757 C CA . THR A 1 96 ? -2.777 11.262 0.340 1.00 91.56 96 THR A CA 1
ATOM 758 C C . THR A 1 96 ? -2.612 11.580 1.825 1.00 91.56 96 THR A C 1
ATOM 760 O O . THR A 1 96 ? -3.426 11.144 2.629 1.00 91.56 96 THR A O 1
ATOM 763 N N . LYS A 1 97 ? -1.569 12.316 2.220 1.00 87.81 97 LYS A N 1
ATOM 764 C CA . LYS A 1 97 ? -1.365 12.747 3.612 1.00 87.81 97 LYS A CA 1
ATOM 765 C C . LYS A 1 97 ? -2.465 13.695 4.106 1.00 87.81 97 LYS A C 1
ATOM 767 O O . LYS A 1 97 ? -2.910 14.570 3.360 1.00 87.81 97 LYS A O 1
ATOM 772 N N . ALA A 1 98 ? -2.780 13.586 5.396 1.00 90.06 98 ALA A N 1
ATOM 773 C CA . ALA A 1 98 ? -3.723 14.426 6.131 1.00 90.06 98 ALA A CA 1
ATOM 774 C C . ALA A 1 98 ? -5.153 14.367 5.552 1.00 90.06 98 ALA A C 1
ATOM 776 O O . ALA A 1 98 ? -5.634 13.299 5.169 1.00 90.06 98 ALA A O 1
ATOM 777 N N . GLU A 1 99 ? -5.851 15.503 5.505 1.00 84.69 99 GLU A N 1
ATOM 778 C CA . GLU A 1 99 ? -7.270 15.599 5.125 1.00 84.69 99 GLU A CA 1
ATOM 779 C C . GLU A 1 99 ? -7.546 15.096 3.697 1.00 84.69 99 GLU A C 1
ATOM 781 O O . GLU A 1 99 ? -8.598 14.508 3.436 1.00 84.69 99 GLU A O 1
ATOM 786 N N . LYS A 1 100 ? -6.542 15.177 2.811 1.00 86.50 100 LYS A N 1
ATOM 787 C CA . LYS A 1 100 ? -6.614 14.706 1.418 1.00 86.50 100 LYS A CA 1
ATOM 788 C C . LYS A 1 100 ? -6.994 13.234 1.285 1.00 86.50 100 LYS A C 1
ATOM 790 O O . LYS A 1 100 ? -7.470 12.833 0.225 1.00 86.50 100 LYS A O 1
ATOM 795 N N . PHE A 1 101 ? -6.743 12.410 2.307 1.00 91.38 101 PHE A N 1
ATOM 796 C CA . PHE A 1 101 ? -7.093 10.992 2.254 1.00 91.38 101 PHE A CA 1
ATOM 797 C C . PHE A 1 101 ? -8.609 10.791 2.141 1.00 91.38 101 PHE A C 1
ATOM 799 O O . PHE A 1 101 ? -9.067 10.115 1.224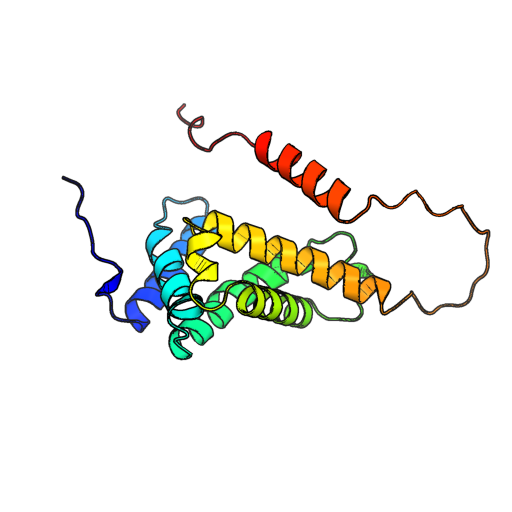 1.00 91.38 101 PHE A O 1
ATOM 806 N N . LEU A 1 102 ? -9.379 11.404 3.048 1.00 92.19 102 LEU A N 1
ATOM 807 C CA . LEU A 1 102 ? -10.836 11.242 3.098 1.00 92.19 102 LEU A CA 1
ATOM 808 C C . LEU A 1 102 ? -11.556 12.036 2.007 1.00 92.19 102 LEU A C 1
ATOM 810 O O . LEU A 1 102 ? -12.643 11.648 1.595 1.00 92.19 102 LEU A O 1
ATOM 814 N N . GLU A 1 103 ? -10.941 13.108 1.503 1.00 92.69 103 GLU A N 1
ATOM 815 C CA . GLU A 1 103 ? -11.433 13.810 0.313 1.00 92.69 103 GLU A CA 1
ATOM 816 C C . GLU A 1 103 ? -11.350 12.937 -0.947 1.00 92.69 103 GLU A C 1
ATOM 818 O O . GLU A 1 103 ? -12.205 13.027 -1.825 1.00 92.69 103 GLU A O 1
ATOM 823 N N . LYS A 1 104 ? -10.309 12.099 -1.057 1.00 90.19 104 LYS A N 1
ATOM 824 C CA . LYS A 1 104 ? -10.053 11.268 -2.243 1.00 90.19 104 LYS A CA 1
ATOM 825 C C . LYS A 1 104 ? -10.717 9.899 -2.186 1.00 90.19 104 LYS A C 1
ATOM 827 O O . LYS A 1 104 ? -11.052 9.358 -3.238 1.00 90.19 104 LYS A O 1
ATOM 832 N N . PHE A 1 105 ? -10.843 9.311 -0.999 1.00 93.19 105 PHE A N 1
ATOM 833 C CA . PHE A 1 105 ? -11.244 7.916 -0.857 1.00 93.19 105 PHE A CA 1
ATOM 834 C C . PHE A 1 105 ? -12.282 7.730 0.240 1.00 93.19 105 PHE A C 1
ATOM 836 O O . PHE A 1 105 ? -12.134 8.220 1.357 1.00 93.19 105 PHE A O 1
ATOM 843 N N . SER A 1 106 ? -13.290 6.920 -0.067 1.00 92.00 106 SER A N 1
ATOM 844 C CA . SER A 1 106 ? -14.298 6.453 0.890 1.00 92.00 106 SER A CA 1
ATOM 845 C C . SER A 1 106 ? -14.234 4.939 1.110 1.00 92.00 106 SER A C 1
ATOM 847 O O . SER A 1 106 ? -14.934 4.416 1.972 1.00 92.00 106 SER A O 1
ATOM 849 N N . THR A 1 107 ? -13.410 4.221 0.334 1.00 91.25 107 THR A N 1
ATOM 850 C CA . THR A 1 107 ? -13.277 2.758 0.405 1.00 91.25 107 THR A CA 1
ATOM 851 C C . THR A 1 107 ? -11.833 2.289 0.215 1.00 91.25 107 THR A C 1
ATOM 853 O O . THR A 1 107 ? -11.006 2.968 -0.402 1.00 91.25 107 THR A O 1
ATOM 856 N N . THR A 1 108 ? -11.523 1.079 0.697 1.00 92.75 108 THR A N 1
ATOM 857 C CA . THR A 1 108 ? -10.220 0.426 0.469 1.00 92.75 108 THR A CA 1
ATOM 858 C C . THR A 1 108 ? -9.954 0.193 -1.013 1.00 92.75 108 THR A C 1
ATOM 860 O O . THR A 1 108 ? -8.830 0.394 -1.463 1.00 92.75 108 THR A O 1
ATOM 863 N N . ALA A 1 109 ? -10.976 -0.195 -1.781 1.00 90.06 109 ALA A N 1
ATOM 864 C CA . ALA A 1 109 ? -10.837 -0.487 -3.204 1.00 90.06 109 ALA A CA 1
ATOM 865 C C . ALA A 1 109 ? -10.336 0.735 -3.990 1.00 90.06 109 ALA A C 1
ATOM 867 O O . ALA A 1 109 ? -9.396 0.611 -4.772 1.00 90.06 109 ALA A O 1
ATOM 868 N N . GLN A 1 110 ? -10.885 1.926 -3.720 1.00 92.56 110 GLN A N 1
ATOM 869 C CA . GLN A 1 110 ? -10.435 3.169 -4.355 1.00 92.56 110 GLN A CA 1
ATOM 870 C C . GLN A 1 110 ? -8.974 3.499 -4.010 1.00 92.56 110 GLN A C 1
ATOM 872 O O . GLN A 1 110 ? -8.192 3.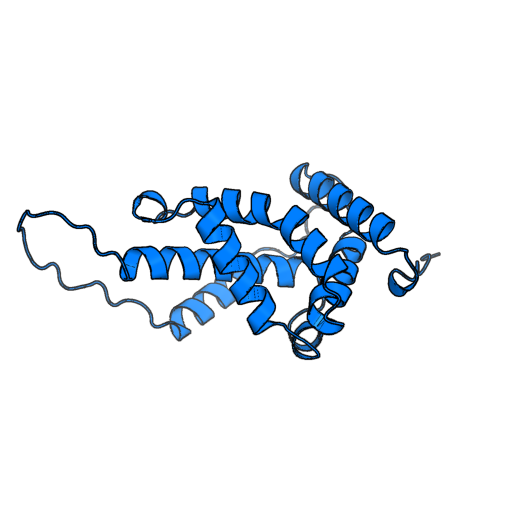849 -4.896 1.00 92.56 110 GLN A O 1
ATOM 877 N N . ALA A 1 111 ? -8.581 3.338 -2.742 1.00 95.00 111 ALA A N 1
ATOM 878 C CA . ALA A 1 111 ? -7.202 3.571 -2.316 1.00 95.00 111 ALA A CA 1
ATOM 879 C C . ALA A 1 111 ? -6.223 2.590 -2.990 1.00 95.00 111 ALA A C 1
ATOM 881 O O . ALA A 1 111 ? -5.181 3.003 -3.495 1.00 95.00 111 ALA A O 1
ATOM 882 N N . VAL A 1 112 ? -6.574 1.301 -3.062 1.00 93.88 112 VAL A N 1
ATOM 883 C CA . VAL A 1 112 ? -5.754 0.270 -3.721 1.00 93.88 112 VAL A CA 1
ATOM 884 C C . VAL A 1 112 ? -5.680 0.490 -5.233 1.00 93.88 112 VAL A C 1
ATOM 886 O O . VAL A 1 112 ? -4.603 0.360 -5.814 1.00 93.88 112 VAL A O 1
ATOM 889 N N . ALA A 1 113 ? -6.783 0.880 -5.876 1.00 93.81 113 ALA A N 1
ATOM 890 C CA . ALA A 1 113 ? -6.785 1.241 -7.291 1.00 93.81 113 ALA A CA 1
ATOM 891 C C . ALA A 1 113 ? -5.807 2.392 -7.567 1.00 93.81 113 ALA A C 1
ATOM 893 O O . ALA A 1 113 ? -5.004 2.310 -8.496 1.00 93.81 113 ALA A O 1
ATOM 894 N N . TYR A 1 114 ? -5.790 3.412 -6.706 1.00 96.56 114 TYR A N 1
ATOM 895 C CA . TYR A 1 114 ? -4.823 4.501 -6.816 1.00 96.56 114 TYR A CA 1
ATOM 896 C C . TYR A 1 114 ? -3.379 4.032 -6.582 1.00 96.56 114 TYR A C 1
ATOM 898 O O . TYR A 1 114 ? -2.478 4.455 -7.304 1.00 96.56 114 TYR A O 1
ATOM 906 N N . MET A 1 115 ? -3.127 3.118 -5.635 1.00 97.50 115 MET A N 1
ATOM 907 C CA . MET A 1 115 ? -1.794 2.515 -5.481 1.00 97.50 115 MET A CA 1
ATOM 908 C C . MET A 1 115 ? -1.347 1.789 -6.759 1.00 97.50 115 MET A C 1
ATOM 910 O O . MET A 1 115 ? -0.180 1.881 -7.138 1.00 97.50 115 MET A O 1
ATOM 914 N N . TYR A 1 116 ? -2.254 1.096 -7.455 1.00 96.62 116 TYR A N 1
ATOM 915 C CA . TYR A 1 116 ? -1.943 0.481 -8.747 1.00 96.62 116 TYR A CA 1
ATOM 916 C C . TYR A 1 116 ? -1.638 1.514 -9.832 1.00 96.62 116 TYR A C 1
ATOM 918 O O . TYR A 1 116 ? -0.737 1.274 -10.636 1.00 96.62 116 TYR A O 1
ATOM 926 N N . THR A 1 117 ? -2.306 2.669 -9.826 1.00 94.44 117 THR A N 1
ATOM 927 C CA . THR A 1 117 ? -1.923 3.801 -10.682 1.00 94.44 117 THR A CA 1
ATOM 928 C C . THR A 1 117 ? -0.503 4.260 -10.365 1.00 94.44 117 THR A C 1
ATOM 930 O O . THR A 1 117 ? 0.310 4.388 -11.275 1.00 94.44 117 THR A O 1
ATOM 933 N N . CYS A 1 118 ? -0.147 4.409 -9.084 1.00 97.19 118 CYS A N 1
ATOM 934 C CA . CYS A 1 118 ? 1.223 4.749 -8.699 1.00 97.19 118 CYS A CA 1
ATOM 935 C C . CYS A 1 118 ? 2.248 3.709 -9.183 1.00 97.19 118 CYS A C 1
ATOM 937 O O . CYS A 1 118 ? 3.345 4.099 -9.576 1.00 97.19 118 CYS A O 1
ATOM 939 N N . VAL A 1 119 ? 1.905 2.413 -9.192 1.00 97.25 119 VAL A N 1
ATOM 940 C CA . VAL A 1 119 ? 2.761 1.355 -9.766 1.00 97.25 119 VAL A CA 1
ATOM 941 C C . VAL A 1 119 ? 2.929 1.546 -11.270 1.00 97.25 119 VAL A C 1
ATOM 943 O O . VAL A 1 119 ? 4.055 1.516 -11.754 1.00 97.25 119 VAL A O 1
ATOM 946 N N . HIS A 1 120 ? 1.838 1.769 -12.004 1.00 95.19 120 HIS A N 1
ATOM 947 C CA . HIS A 1 120 ? 1.881 1.998 -13.450 1.00 95.19 120 HIS A CA 1
ATOM 948 C C . HIS A 1 120 ? 2.789 3.183 -13.798 1.00 95.19 120 HIS A C 1
ATOM 950 O O . HIS A 1 120 ? 3.727 3.041 -1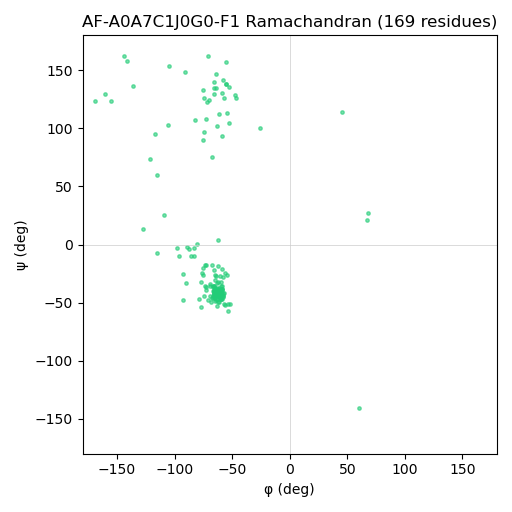4.580 1.00 95.19 120 HIS A O 1
ATOM 956 N N . THR A 1 121 ? 2.574 4.323 -13.138 1.00 94.12 121 THR A N 1
ATOM 957 C CA . THR A 1 121 ? 3.390 5.524 -13.325 1.00 94.12 121 THR A CA 1
ATOM 958 C C . THR A 1 121 ? 4.852 5.284 -12.949 1.00 94.12 121 THR A C 1
ATOM 960 O O . THR A 1 121 ? 5.736 5.709 -13.681 1.00 94.12 121 THR A O 1
ATOM 963 N N . ALA A 1 122 ? 5.135 4.578 -11.849 1.00 96.00 122 ALA A N 1
ATOM 964 C CA . ALA A 1 122 ? 6.509 4.280 -11.444 1.00 96.00 122 ALA A CA 1
ATOM 965 C C . ALA A 1 122 ? 7.255 3.403 -12.464 1.00 96.00 122 ALA A C 1
ATOM 967 O O . ALA A 1 122 ? 8.425 3.662 -12.722 1.00 96.00 122 ALA A O 1
ATOM 968 N N . VAL A 1 123 ? 6.593 2.409 -13.072 1.00 95.44 123 VAL A N 1
ATOM 969 C CA . VAL A 1 123 ? 7.215 1.590 -14.129 1.00 95.44 123 VAL A CA 1
ATOM 970 C C . VAL A 1 123 ? 7.483 2.422 -15.382 1.00 95.44 123 VAL A C 1
ATOM 972 O O . VAL A 1 123 ? 8.560 2.318 -15.958 1.00 95.44 123 VAL A O 1
ATOM 975 N N . LEU A 1 124 ? 6.527 3.249 -15.813 1.00 93.94 124 LEU A N 1
ATOM 976 C CA . LEU A 1 124 ? 6.713 4.084 -17.003 1.00 93.94 124 LEU A CA 1
ATOM 977 C C . LEU A 1 124 ? 7.820 5.123 -16.815 1.00 93.94 124 LEU A C 1
ATOM 979 O O . LEU A 1 124 ? 8.634 5.294 -17.715 1.00 93.94 124 LEU A O 1
ATOM 983 N N . GLU A 1 125 ? 7.874 5.786 -15.659 1.00 93.00 125 GLU A N 1
ATOM 984 C CA . GLU A 1 125 ? 8.931 6.753 -15.357 1.00 93.00 125 GLU A CA 1
ATOM 985 C C . GLU A 1 125 ? 10.321 6.106 -15.331 1.00 93.00 125 GLU A C 1
ATOM 987 O O . GLU A 1 125 ? 11.264 6.700 -15.844 1.00 93.00 125 GLU A O 1
ATOM 992 N N . ASP A 1 126 ? 10.457 4.895 -14.779 1.00 93.88 126 ASP A N 1
ATOM 993 C CA . ASP A 1 126 ? 11.740 4.181 -14.773 1.00 93.88 126 ASP A CA 1
ATOM 994 C C . ASP A 1 126 ? 12.193 3.811 -16.193 1.00 93.88 126 ASP A C 1
ATOM 996 O O . ASP A 1 126 ? 13.328 4.086 -16.571 1.00 93.88 126 ASP A O 1
ATOM 1000 N N . VAL A 1 127 ? 11.286 3.278 -17.019 1.00 92.94 127 VAL A N 1
ATOM 1001 C CA . VAL A 1 127 ? 11.584 2.931 -18.421 1.00 92.94 127 VAL A CA 1
ATOM 1002 C C . VAL A 1 127 ? 11.912 4.173 -19.258 1.00 92.94 127 VAL A C 1
ATOM 1004 O O . VAL A 1 127 ? 12.798 4.135 -20.106 1.00 92.94 127 VAL A O 1
ATOM 1007 N N . GLN A 1 128 ? 11.223 5.295 -19.031 1.00 88.75 128 GLN A N 1
ATOM 1008 C CA . GLN A 1 128 ? 11.492 6.553 -19.738 1.00 88.75 128 GLN A CA 1
ATOM 1009 C C . GLN A 1 128 ? 12.790 7.225 -19.273 1.00 88.75 128 GLN A C 1
ATOM 1011 O O . GLN A 1 128 ? 13.492 7.829 -20.083 1.00 88.75 128 GLN A O 1
ATOM 1016 N N . GLY A 1 129 ? 13.107 7.135 -17.980 1.00 82.19 129 GLY A N 1
ATOM 1017 C CA . GLY A 1 129 ? 14.342 7.659 -17.397 1.00 82.19 129 GLY A CA 1
ATOM 1018 C C . GLY A 1 129 ? 15.575 6.807 -17.706 1.00 82.19 129 GLY A C 1
ATOM 1019 O O . GLY A 1 129 ? 16.692 7.316 -17.640 1.00 82.19 129 GLY A O 1
ATOM 1020 N N . ASN A 1 130 ? 15.374 5.541 -18.078 1.00 61.25 130 ASN A N 1
ATOM 1021 C CA . ASN A 1 130 ? 16.413 4.609 -18.494 1.00 61.25 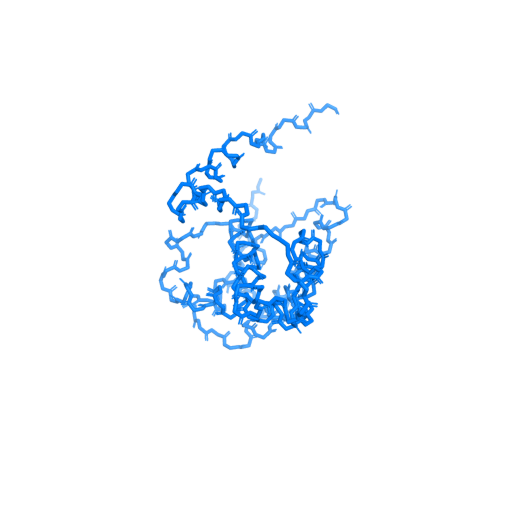130 ASN A CA 1
ATOM 1022 C C . ASN A 1 130 ? 16.138 4.104 -19.922 1.00 61.25 130 ASN A C 1
ATOM 1024 O O . ASN A 1 130 ? 15.719 2.954 -20.091 1.00 61.25 130 ASN A O 1
ATOM 1028 N N . PRO A 1 131 ? 16.346 4.941 -20.961 1.00 55.88 131 PRO A N 1
ATOM 1029 C CA . PRO A 1 131 ? 16.218 4.475 -22.334 1.00 55.88 131 PRO A CA 1
ATOM 1030 C C . PRO A 1 131 ? 17.146 3.267 -22.532 1.00 55.88 131 PRO A C 1
ATOM 1032 O O . PRO A 1 131 ? 18.274 3.292 -22.025 1.00 55.88 131 PRO A O 1
ATOM 1035 N N . PRO A 1 132 ? 16.697 2.205 -23.230 1.00 51.06 132 PRO A N 1
ATOM 1036 C CA . PRO A 1 132 ? 17.500 1.007 -23.418 1.00 51.06 132 PRO A CA 1
ATOM 1037 C C . PRO A 1 132 ? 18.841 1.411 -24.026 1.00 51.06 132 PRO A C 1
ATOM 1039 O O . PRO A 1 132 ? 18.909 1.925 -25.142 1.00 51.06 132 PRO A O 1
ATOM 1042 N N . SER A 1 133 ? 19.913 1.232 -23.258 1.00 50.41 133 SER A N 1
ATOM 1043 C CA . SER A 1 133 ? 21.258 1.352 -23.796 1.00 50.41 133 SER A CA 1
ATOM 1044 C C . SER A 1 133 ? 21.492 0.103 -24.621 1.00 50.41 133 SER A C 1
ATOM 1046 O O . SER A 1 133 ? 21.796 -0.930 -24.045 1.00 50.41 133 SER A O 1
ATOM 1048 N N . ASP A 1 134 ? 21.295 0.189 -25.935 1.00 48.88 134 ASP A N 1
ATOM 1049 C CA . ASP A 1 134 ? 22.238 -0.425 -26.860 1.00 48.88 134 ASP A CA 1
ATOM 1050 C C . ASP A 1 134 ? 22.142 0.149 -28.276 1.00 48.88 134 ASP A C 1
ATOM 1052 O O . ASP A 1 134 ? 21.090 0.268 -28.901 1.00 48.88 134 ASP A O 1
ATOM 1056 N N . THR A 1 135 ? 23.329 0.505 -28.750 1.00 49.81 135 THR A N 1
ATOM 1057 C CA . THR A 1 135 ? 23.812 0.442 -30.124 1.00 49.81 135 THR A CA 1
ATOM 1058 C C . THR A 1 135 ? 23.098 -0.631 -30.958 1.00 49.81 135 THR A C 1
ATOM 1060 O O . THR A 1 135 ? 23.449 -1.798 -30.888 1.00 49.81 135 THR A O 1
ATOM 1063 N N . ASP A 1 136 ? 22.125 -0.235 -31.773 1.00 41.50 136 ASP A N 1
ATOM 1064 C CA . ASP A 1 136 ? 22.087 -0.551 -33.204 1.00 41.50 136 ASP A CA 1
ATOM 1065 C C . ASP A 1 136 ? 20.994 0.283 -33.884 1.00 41.50 136 ASP A C 1
ATOM 1067 O O . ASP A 1 136 ? 19.830 0.324 -33.490 1.00 41.50 136 ASP A O 1
ATOM 1071 N N . GLN A 1 137 ? 21.422 1.032 -34.893 1.00 51.19 137 GLN A N 1
ATOM 1072 C CA . GLN A 1 137 ? 20.605 1.939 -35.686 1.00 51.19 137 GLN A CA 1
ATOM 1073 C C . GLN A 1 137 ? 19.648 1.129 -36.561 1.00 51.19 137 GLN A C 1
ATOM 1075 O O . GLN A 1 137 ? 20.151 0.384 -37.384 1.00 51.19 137 GLN A O 1
ATOM 1080 N N . PHE A 1 138 ? 18.329 1.343 -36.495 1.00 39.44 138 PHE A N 1
ATOM 1081 C CA . PHE A 1 138 ? 17.456 1.270 -37.677 1.00 39.44 138 PHE A CA 1
ATOM 1082 C C . PHE A 1 138 ? 16.190 2.125 -37.485 1.00 39.44 138 PHE A C 1
ATOM 1084 O O . PHE A 1 138 ? 15.453 1.962 -36.521 1.00 39.44 138 PHE A O 1
ATOM 1091 N N . GLU A 1 139 ? 16.013 3.050 -38.434 1.00 39.25 139 GLU A N 1
ATOM 1092 C CA . GLU A 1 139 ? 14.825 3.833 -38.812 1.00 39.25 139 GLU A CA 1
ATOM 1093 C C . GLU A 1 139 ? 13.968 4.484 -37.710 1.00 39.25 139 GLU A C 1
ATOM 1095 O O . GLU A 1 139 ? 13.225 3.850 -36.967 1.00 39.25 139 GLU A O 1
ATOM 1100 N N . SER A 1 140 ? 13.979 5.824 -37.706 1.00 43.56 140 SER A N 1
ATOM 1101 C CA . SER A 1 140 ? 12.976 6.649 -37.028 1.00 43.56 140 SER A CA 1
ATOM 1102 C C . SER A 1 140 ? 11.574 6.349 -37.562 1.00 43.56 140 SER A C 1
ATOM 1104 O O . SER A 1 140 ? 11.110 6.961 -38.524 1.00 43.56 140 SER A O 1
ATOM 1106 N N . VAL A 1 141 ? 10.878 5.433 -36.897 1.00 46.50 141 VAL A N 1
ATOM 1107 C CA . VAL A 1 141 ? 9.419 5.365 -36.930 1.00 46.50 141 VAL A CA 1
ATOM 1108 C C . VAL A 1 141 ? 8.905 6.644 -36.255 1.00 46.50 141 VAL A C 1
ATOM 1110 O O . VAL A 1 141 ? 9.376 6.965 -35.159 1.00 46.50 141 VAL A O 1
ATOM 1113 N N . PRO A 1 142 ? 7.983 7.413 -36.865 1.00 45.22 142 PRO A N 1
ATOM 1114 C CA . PRO A 1 142 ? 7.393 8.552 -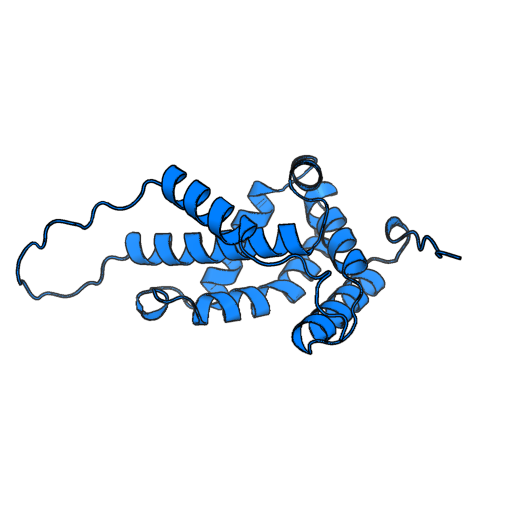36.181 1.00 45.22 142 PRO A CA 1
ATOM 1115 C C . PRO A 1 142 ? 6.753 8.048 -34.889 1.00 45.22 142 PRO A C 1
ATOM 1117 O O . PRO A 1 142 ? 5.958 7.107 -34.923 1.00 45.22 142 PRO A O 1
ATOM 1120 N N . SER A 1 143 ? 7.132 8.654 -33.761 1.00 46.50 143 SER A N 1
ATOM 1121 C CA . SER A 1 143 ? 6.567 8.335 -32.450 1.00 46.50 143 SER A CA 1
ATOM 1122 C C . SER A 1 143 ? 5.040 8.278 -32.562 1.00 46.50 143 SER A C 1
ATOM 1124 O O . SER A 1 143 ? 4.449 9.253 -33.042 1.00 46.50 143 SER A O 1
ATOM 1126 N N . PRO A 1 144 ? 4.382 7.179 -32.142 1.00 49.56 144 PRO A N 1
ATOM 1127 C CA . PRO A 1 144 ? 2.935 7.170 -32.008 1.00 49.56 144 PRO A CA 1
ATOM 1128 C C . PRO A 1 144 ? 2.555 8.363 -31.135 1.00 49.56 144 PRO A C 1
ATOM 1130 O O . PRO A 1 144 ? 3.231 8.615 -30.136 1.00 49.56 144 PRO A O 1
ATOM 1133 N N . ILE A 1 145 ? 1.519 9.109 -31.524 1.00 49.91 145 ILE A N 1
ATOM 1134 C CA . ILE A 1 145 ? 0.984 10.211 -30.720 1.00 49.91 145 ILE A CA 1
ATOM 1135 C C . ILE A 1 145 ? 0.705 9.634 -29.332 1.00 49.91 145 ILE A C 1
ATOM 1137 O O . ILE A 1 145 ? -0.209 8.826 -29.165 1.00 49.91 145 ILE A O 1
ATOM 1141 N N . GLN A 1 146 ? 1.563 9.960 -28.365 1.00 52.41 146 GLN A N 1
ATOM 1142 C CA . GLN A 1 146 ? 1.379 9.493 -27.005 1.00 52.41 146 GLN A CA 1
ATOM 1143 C C . GLN A 1 146 ? 0.197 10.272 -26.440 1.00 52.41 146 GLN A C 1
ATOM 1145 O O . GLN A 1 146 ? 0.249 11.506 -26.462 1.00 52.41 146 GLN A O 1
ATOM 1150 N N . PRO A 1 147 ? -0.867 9.592 -25.978 1.00 48.34 147 PRO A N 1
ATOM 1151 C CA . PRO A 1 147 ? -1.968 10.286 -25.344 1.00 48.34 147 PRO A CA 1
ATOM 1152 C C . PRO A 1 147 ? -1.407 11.042 -24.143 1.00 48.34 147 PRO A C 1
ATOM 1154 O O . PRO A 1 147 ? -0.638 10.506 -23.340 1.00 48.34 147 PRO A O 1
ATOM 1157 N N . SER A 1 148 ? -1.757 12.316 -24.056 1.00 52.03 148 SER A N 1
ATOM 1158 C CA . SER A 1 148 ? -1.417 13.169 -22.932 1.00 52.03 148 SER A CA 1
ATOM 1159 C C . SER A 1 148 ? -1.911 12.546 -21.622 1.00 52.03 148 SER A C 1
ATOM 1161 O O . SER A 1 148 ? -2.856 11.754 -21.590 1.00 52.03 148 SER A O 1
ATOM 1163 N N . ALA A 1 149 ? -1.294 12.931 -20.504 1.00 48.34 149 ALA A N 1
ATOM 1164 C CA . ALA A 1 149 ? -1.684 12.432 -19.184 1.00 48.34 149 ALA A CA 1
ATOM 1165 C C . ALA A 1 149 ? -3.183 12.650 -18.876 1.00 48.34 149 ALA A C 1
ATOM 1167 O O . ALA A 1 149 ? -3.768 11.885 -18.115 1.00 48.34 149 ALA A O 1
ATOM 1168 N N . VAL A 1 150 ? -3.806 13.660 -19.496 1.00 46.06 150 VAL A N 1
ATOM 1169 C CA . VAL A 1 150 ? -5.240 13.958 -19.379 1.00 46.06 150 VAL A CA 1
ATOM 1170 C C . VAL A 1 150 ? -6.085 12.957 -20.176 1.00 46.06 150 VAL A C 1
ATOM 1172 O O . VAL A 1 150 ? -7.041 12.409 -19.638 1.00 46.06 150 VAL A O 1
ATOM 1175 N N . GLU A 1 151 ? -5.691 12.628 -21.407 1.00 48.97 151 GLU A N 1
ATOM 1176 C CA . GLU A 1 151 ? -6.400 11.656 -22.257 1.00 48.97 151 GLU A CA 1
ATOM 1177 C C . GLU A 1 151 ? -6.331 10.234 -21.685 1.00 48.97 151 GLU A C 1
ATOM 1179 O O . GLU A 1 151 ? -7.301 9.481 -21.753 1.00 48.97 151 GLU A O 1
ATOM 1184 N N . LEU A 1 152 ? -5.208 9.868 -21.059 1.00 57.91 152 LEU A N 1
ATOM 1185 C CA . LEU A 1 152 ? -5.071 8.575 -20.388 1.00 57.91 152 LEU A CA 1
ATOM 1186 C C . LEU A 1 152 ? -5.945 8.494 -19.124 1.00 57.91 152 LEU A C 1
ATOM 1188 O O . LEU A 1 152 ? -6.516 7.443 -18.834 1.00 57.91 152 LEU A O 1
ATOM 1192 N N . GLN A 1 153 ? -6.090 9.608 -18.398 1.00 49.72 153 GLN A N 1
ATOM 1193 C CA . GLN A 1 153 ? -6.971 9.723 -17.233 1.00 49.72 153 GLN A CA 1
ATOM 1194 C C . GLN A 1 153 ? -8.451 9.594 -17.637 1.00 49.72 153 GLN A C 1
ATOM 1196 O O . GLN A 1 153 ? -9.208 8.899 -16.960 1.00 49.72 153 GLN A O 1
ATOM 1201 N N . GLU A 1 154 ? -8.858 10.219 -18.745 1.00 56.72 154 GLU A N 1
ATOM 1202 C CA . GLU A 1 154 ? -10.223 10.147 -19.283 1.00 56.72 154 GLU A CA 1
ATOM 1203 C C . GLU A 1 154 ? -10.552 8.760 -19.839 1.00 56.72 154 GLU A C 1
ATOM 1205 O O . GLU A 1 154 ? -11.599 8.193 -19.518 1.00 56.72 154 GLU A O 1
ATOM 1210 N N . LEU A 1 155 ? -9.627 8.163 -20.597 1.00 65.56 155 LEU A N 1
ATOM 1211 C CA . LEU A 1 155 ? -9.763 6.796 -21.095 1.00 65.56 155 LEU A CA 1
ATOM 1212 C C . LEU A 1 155 ? -9.884 5.801 -19.934 1.00 65.56 155 LEU A C 1
ATOM 1214 O O . LEU A 1 155 ? -10.692 4.875 -19.982 1.00 65.56 155 LEU A O 1
ATOM 1218 N N . TRP A 1 156 ? -9.112 6.006 -18.867 1.00 62.28 156 TRP A N 1
ATOM 1219 C CA . TRP A 1 156 ? -9.149 5.141 -17.695 1.00 62.28 156 TRP A CA 1
ATOM 1220 C C . TRP A 1 156 ? -10.417 5.330 -16.859 1.00 62.28 156 TRP A C 1
ATOM 1222 O O . TRP A 1 156 ? -11.012 4.343 -16.435 1.00 62.28 156 TRP A O 1
ATOM 1232 N N . ALA A 1 157 ? -10.898 6.566 -16.691 1.00 66.38 157 ALA A N 1
ATOM 1233 C CA . ALA A 1 157 ? -12.199 6.833 -16.078 1.00 66.38 157 ALA A CA 1
ATOM 1234 C C . ALA A 1 157 ? -13.336 6.156 -16.860 1.00 66.38 157 ALA A C 1
ATOM 1236 O O . ALA A 1 157 ? -14.249 5.583 -16.265 1.00 66.38 157 ALA A O 1
ATOM 1237 N N . HIS A 1 158 ? -13.237 6.150 -18.191 1.00 60.59 158 HIS A N 1
ATOM 1238 C CA . HIS A 1 158 ? -14.190 5.472 -19.056 1.00 60.59 158 HIS A CA 1
ATOM 1239 C C . HIS A 1 158 ? -14.123 3.945 -18.912 1.00 60.59 158 HIS A C 1
ATOM 1241 O O . HIS A 1 158 ? -15.155 3.309 -18.712 1.00 60.59 158 HIS A O 1
ATOM 1247 N N . ILE A 1 159 ? -12.929 3.344 -18.907 1.00 69.25 159 ILE A N 1
ATOM 1248 C CA . ILE A 1 159 ? -12.765 1.899 -18.672 1.00 69.25 159 ILE A CA 1
ATOM 1249 C C . ILE A 1 159 ? -13.297 1.510 -17.286 1.00 69.25 159 ILE A C 1
ATOM 1251 O O . ILE A 1 159 ? -14.016 0.522 -17.169 1.00 69.25 159 ILE A O 1
ATOM 1255 N N . CYS A 1 160 ? -13.018 2.303 -16.249 1.00 63.03 160 CYS A N 1
ATOM 1256 C CA . CYS A 1 160 ? -13.558 2.079 -14.909 1.00 63.03 160 CYS A CA 1
ATOM 1257 C C . CYS A 1 160 ? -15.088 2.192 -14.852 1.00 63.03 160 CYS A C 1
ATOM 1259 O O . CYS A 1 160 ? -15.698 1.445 -14.099 1.00 63.03 160 CYS A O 1
ATOM 1261 N N . SER A 1 161 ? -15.712 3.053 -15.664 1.00 62.06 161 SER A N 1
ATOM 1262 C CA . SER A 1 161 ? -17.180 3.133 -15.771 1.00 62.06 161 SER A CA 1
ATOM 1263 C C . SER A 1 161 ? -17.827 1.959 -16.516 1.00 62.06 161 SER A C 1
ATOM 1265 O O . SER A 1 161 ? -19.033 1.760 -16.415 1.00 62.06 161 SER A O 1
ATOM 1267 N N . LEU A 1 162 ? -17.039 1.196 -17.280 1.00 55.44 162 LEU A N 1
ATOM 1268 C CA . LEU A 1 162 ? -17.498 0.040 -18.057 1.00 55.44 162 LEU A CA 1
ATOM 1269 C C . LEU A 1 162 ? -17.297 -1.289 -17.321 1.00 55.44 162 LEU A C 1
ATOM 1271 O O . LEU A 1 162 ? -17.785 -2.325 -17.776 1.00 55.44 162 LEU A O 1
ATOM 1275 N N . LEU A 1 163 ? -16.567 -1.279 -16.205 1.00 57.16 163 LEU A N 1
ATOM 1276 C CA . LEU A 1 163 ? -16.467 -2.443 -15.340 1.00 57.16 163 LEU A CA 1
ATOM 1277 C C . LEU A 1 163 ? -17.793 -2.584 -14.575 1.00 57.16 163 LEU A C 1
ATOM 1279 O O . LEU A 1 163 ? -18.239 -1.611 -13.971 1.00 57.16 163 LEU A O 1
ATOM 1283 N N . PRO A 1 164 ? -18.449 -3.756 -14.626 1.00 50.47 164 PRO A N 1
ATOM 1284 C CA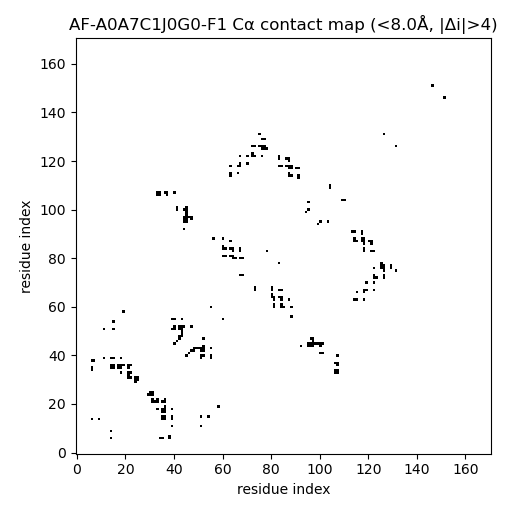 . PRO A 1 164 ? -19.735 -3.946 -13.971 1.00 50.47 164 PRO A CA 1
ATOM 1285 C C . PRO A 1 164 ? -19.590 -3.797 -12.454 1.00 50.47 164 PRO A C 1
ATOM 1287 O O . PRO A 1 164 ? -18.674 -4.375 -11.866 1.00 50.47 164 PRO A O 1
ATOM 1290 N N . ASP A 1 165 ? -20.511 -3.050 -11.838 1.00 51.53 165 ASP A N 1
ATOM 1291 C CA . ASP A 1 165 ? -20.676 -3.027 -10.384 1.00 51.53 165 ASP A CA 1
ATOM 1292 C C . ASP A 1 165 ? -20.892 -4.460 -9.875 1.00 51.53 165 ASP A C 1
ATOM 1294 O O . ASP A 1 165 ? -21.624 -5.255 -10.476 1.00 51.53 165 ASP A O 1
ATOM 1298 N N . GLU A 1 166 ? -20.246 -4.790 -8.757 1.00 51.47 166 GLU A N 1
ATOM 1299 C CA . GLU A 1 166 ? -20.216 -6.128 -8.148 1.00 51.47 166 GLU A CA 1
ATOM 1300 C C . GLU A 1 166 ? -21.599 -6.647 -7.687 1.00 51.47 166 GLU A C 1
ATOM 1302 O O . GLU A 1 166 ? -21.697 -7.759 -7.175 1.00 51.47 166 GLU A O 1
ATOM 1307 N N . ASP A 1 167 ? -22.689 -5.914 -7.931 1.00 48.12 167 ASP A N 1
ATOM 1308 C CA . ASP A 1 167 ? -24.056 -6.308 -7.569 1.00 48.12 167 ASP A CA 1
ATOM 1309 C C . ASP A 1 167 ? -24.728 -7.294 -8.543 1.00 48.12 167 ASP A C 1
ATOM 1311 O O . ASP A 1 167 ? -25.859 -7.715 -8.304 1.00 48.12 167 ASP A O 1
ATOM 1315 N N . ASN A 1 168 ? -24.057 -7.722 -9.621 1.00 41.78 168 ASN A N 1
ATOM 1316 C CA . ASN A 1 168 ? -24.679 -8.599 -10.626 1.00 41.78 168 ASN A CA 1
ATOM 1317 C C . ASN A 1 168 ? -24.178 -10.054 -10.658 1.00 41.78 168 ASN A C 1
ATOM 1319 O O . ASN A 1 168 ? -24.299 -10.727 -11.682 1.00 41.78 168 ASN A O 1
ATOM 1323 N N . GLN A 1 169 ? -23.660 -10.576 -9.543 1.00 41.34 169 GLN A N 1
ATOM 1324 C CA . GLN A 1 169 ? -23.426 -12.018 -9.370 1.00 41.34 169 GLN A CA 1
ATOM 1325 C C . GLN A 1 169 ? -24.294 -12.607 -8.254 1.00 41.34 169 GLN A C 1
ATOM 1327 O O . GLN A 1 169 ? -23.810 -13.181 -7.282 1.00 41.34 169 GLN A O 1
ATOM 1332 N N . LEU A 1 170 ? -25.611 -12.496 -8.426 1.00 43.19 170 LEU A N 1
ATOM 1333 C CA . LEU A 1 170 ? -26.549 -13.479 -7.894 1.00 43.19 170 LEU A CA 1
ATOM 1334 C C . LEU A 1 170 ? -27.050 -14.323 -9.062 1.00 43.19 170 LEU A C 1
ATOM 1336 O O . LEU A 1 170 ? -27.894 -13.858 -9.824 1.00 43.19 170 LEU A O 1
ATOM 1340 N N . LEU A 1 171 ? -26.518 -15.539 -9.180 1.00 34.47 171 LEU A N 1
ATOM 1341 C CA . LEU A 1 171 ? -27.193 -16.726 -9.713 1.00 34.47 171 LEU A CA 1
ATOM 1342 C C . LEU A 1 171 ? -26.445 -17.981 -9.252 1.00 34.47 171 LEU A C 1
ATOM 1344 O O . LEU A 1 171 ? -25.219 -18.055 -9.487 1.00 34.47 171 LEU A O 1
#

Mean predicted aligned error: 11.54 Å

Nearest PDB structures (foldseek):
  6n58-assembly1_L  TM=5.349E-01  e=2.082E+00  Escherichia coli
  8gzh-assembly1_F  TM=3.621E-01  e=1.531E+00  Synechocystis sp. PCC 6803
  4igg-assembly1_A  TM=2.561E-01  e=1.454E+00  Homo sapiens
  4igg-assembly1_B  TM=2.525E-01  e=1.531E+00  Homo sapiens

Foldseek 3Di:
DDPPPPLLPDDLVVLLVLCLVQLVCVVVVHDGDQVSVLVLCCCCAAVVPVVSVVSVCVRCLVVQLVLLVPDPLSVLAPDHSSVLLVQLSVVLSVCRHHPNVVVQDDTPVSSVVSSSVSSNVSSVCRNVVCPDDDDDDDDDDPPDPDDPPVRVVVVVVVVVVVPDDPPPPDD

Radius of gyration: 18.91 Å; Cα contacts (8 Å, |Δi|>4): 155; chains: 1; bounding box: 53×32×58 Å

Sequence (171 aa):
MVNSQDFSSLNLELLADQCSNETRKFFRGVAHEARYCFELLCRACRDGLEAALSHIYRIYLPILAARARRHAAFAQSSQDADSIARIALSKFYLATKAEKFLEKFSTTAQAVAYMYTCVHTAVLEDVQGNPPSDTDQFESVPSPIQPSAVELQELWAHICSLLPDEDNQLL

Secondary structure (DSSP, 8-state):
------GGGS-HHHHHHHHHHHHHHHHTT----THHHHHHHHHHHTS--HHHHHHHHHHHHHHHHHHHHTSGGGGG-SS-HHHHHHHHHHHHHHHT-TTHHHHH-SSHHHHHHHHHHHHHHHHHHHHHHS----------PPPP-PPPHHHHHHHHHHHHHHSPPGGG---

Solvent-accessible surface area (backbone atoms only — not comparable to full-atom values): 9890 Å² total; per-residue (Å²): 135,82,80,80,73,62,69,86,74,53,56,66,67,60,37,49,53,47,23,50,50,27,53,54,27,50,80,68,77,42,92,59,57,58,65,41,43,33,53,43,48,41,39,22,27,40,70,58,34,64,71,42,39,53,50,49,51,68,61,44,36,65,54,41,15,56,52,37,68,68,38,88,66,40,87,59,37,88,62,56,39,63,58,40,18,51,52,9,51,52,52,41,48,71,73,23,47,34,73,48,31,67,77,74,36,94,48,44,66,57,50,52,52,50,38,51,50,30,33,53,52,42,48,51,50,42,31,67,75,44,63,83,89,68,97,73,92,76,78,90,68,80,76,73,87,70,73,49,76,65,55,51,51,52,53,46,54,50,54,61,70,68,52,78,69,87,83,76,80,83,128

pLDDT: mean 81.7, std 20.19, range [30.61, 98.38]